Protein AF-A0A425WB41-F1 (afdb_monomer_lite)

Structure (mmCIF, N/CA/C/O backbone):
data_AF-A0A425WB41-F1
#
_entry.id   AF-A0A425WB41-F1
#
loop_
_atom_site.group_PDB
_atom_site.id
_atom_site.type_symbol
_atom_site.label_atom_id
_atom_site.label_alt_id
_atom_site.label_comp_id
_atom_site.label_asym_id
_atom_site.label_entity_id
_atom_site.label_seq_id
_atom_site.pdbx_PDB_ins_code
_atom_site.Cartn_x
_atom_site.Cartn_y
_atom_site.Cartn_z
_atom_site.occupancy
_atom_site.B_iso_or_equiv
_atom_site.auth_seq_id
_atom_site.auth_comp_id
_atom_site.auth_asym_id
_atom_site.auth_atom_id
_atom_site.pdbx_PDB_model_num
ATOM 1 N N . MET A 1 1 ? 6.322 -8.992 -11.472 1.00 80.81 1 MET A N 1
ATOM 2 C CA . MET A 1 1 ? 5.211 -9.748 -10.851 1.00 80.81 1 MET A CA 1
ATOM 3 C C . MET A 1 1 ? 3.944 -9.444 -11.629 1.00 80.81 1 MET A C 1
ATOM 5 O O . MET A 1 1 ? 3.749 -8.280 -11.953 1.00 80.81 1 MET A O 1
ATOM 9 N N . ASP A 1 2 ? 3.139 -10.456 -11.955 1.00 90.12 2 ASP A N 1
ATOM 10 C CA . ASP A 1 2 ? 1.832 -10.255 -12.602 1.00 90.12 2 ASP A CA 1
ATOM 11 C C . ASP A 1 2 ? 0.858 -9.488 -11.684 1.00 90.12 2 ASP A C 1
ATOM 13 O O . ASP A 1 2 ? 0.952 -9.614 -10.460 1.00 90.12 2 ASP A O 1
ATOM 17 N N . TYR A 1 3 ? -0.064 -8.717 -12.270 1.00 93.50 3 TYR A N 1
ATOM 18 C CA . TYR A 1 3 ? -1.012 -7.875 -11.536 1.00 93.50 3 TYR A CA 1
ATOM 19 C C . TYR A 1 3 ? -1.838 -8.668 -10.520 1.00 93.50 3 TYR A C 1
ATOM 21 O O . TYR A 1 3 ? -1.905 -8.283 -9.355 1.00 93.50 3 TYR A O 1
ATOM 29 N N . GLY A 1 4 ? -2.390 -9.819 -10.912 1.00 96.44 4 GLY A N 1
ATOM 30 C CA . GLY A 1 4 ? -3.215 -10.634 -10.019 1.00 96.44 4 GLY A CA 1
ATOM 31 C C . GLY A 1 4 ? -2.425 -11.161 -8.822 1.00 96.44 4 GLY A C 1
ATOM 32 O O . GLY A 1 4 ? -2.914 -11.158 -7.694 1.00 96.44 4 GLY A O 1
ATOM 33 N N . LYS A 1 5 ? -1.157 -11.536 -9.037 1.00 96.50 5 LYS A N 1
ATOM 34 C CA . LYS A 1 5 ? -0.264 -11.970 -7.949 1.00 96.50 5 LYS A CA 1
ATOM 35 C C . LYS A 1 5 ? 0.071 -10.830 -6.990 1.00 96.50 5 LYS A C 1
ATOM 37 O O . LYS A 1 5 ? 0.166 -11.068 -5.790 1.00 96.50 5 LYS A O 1
ATOM 42 N N . PHE A 1 6 ? 0.236 -9.614 -7.507 1.00 96.62 6 PHE A N 1
ATOM 43 C CA . PHE A 1 6 ? 0.469 -8.437 -6.675 1.00 96.62 6 PHE A CA 1
ATOM 44 C C . PHE A 1 6 ? -0.757 -8.110 -5.815 1.00 96.62 6 PHE A C 1
ATOM 46 O O . PHE A 1 6 ? -0.621 -7.913 -4.610 1.00 96.62 6 PHE A O 1
ATOM 53 N N . VAL A 1 7 ? -1.953 -8.118 -6.411 1.00 97.81 7 VAL A N 1
ATOM 54 C CA . VAL A 1 7 ? -3.215 -7.883 -5.692 1.00 97.81 7 VAL A CA 1
ATOM 55 C C . VAL A 1 7 ? -3.420 -8.930 -4.595 1.00 97.81 7 VAL A C 1
ATOM 57 O O . VAL A 1 7 ? -3.676 -8.566 -3.450 1.00 97.81 7 VAL A O 1
ATOM 60 N N . ALA A 1 8 ? -3.226 -10.215 -4.905 1.00 98.25 8 ALA A N 1
ATOM 61 C CA . ALA A 1 8 ? -3.360 -11.292 -3.923 1.00 98.25 8 ALA A CA 1
ATOM 62 C C . ALA A 1 8 ? -2.346 -11.168 -2.771 1.00 98.25 8 ALA A C 1
ATOM 64 O O . ALA A 1 8 ? -2.683 -11.407 -1.611 1.00 98.25 8 ALA A O 1
ATOM 65 N N . LEU A 1 9 ? -1.106 -10.762 -3.071 1.00 98.25 9 LEU A N 1
ATOM 66 C CA . LEU A 1 9 ? -0.089 -10.494 -2.055 1.00 98.25 9 LEU A CA 1
ATOM 67 C C . LEU A 1 9 ? -0.507 -9.346 -1.129 1.00 98.25 9 LEU A C 1
ATOM 69 O O . LEU A 1 9 ? -0.422 -9.489 0.089 1.00 98.25 9 LEU A O 1
ATOM 73 N N . PHE A 1 10 ? -0.975 -8.233 -1.699 1.00 98.31 10 PHE A N 1
ATOM 74 C CA . PHE A 1 10 ? -1.463 -7.091 -0.931 1.00 98.31 10 PHE A CA 1
ATOM 75 C C . PHE A 1 10 ? -2.636 -7.488 -0.025 1.00 98.31 10 PHE A C 1
ATOM 77 O O . PHE A 1 10 ? -2.579 -7.244 1.176 1.00 98.31 10 PHE A O 1
ATOM 84 N N . GLN A 1 11 ? -3.648 -8.173 -0.568 1.00 98.50 11 GLN A N 1
ATOM 85 C CA . GLN A 1 11 ? -4.816 -8.632 0.193 1.00 98.50 11 GLN A CA 1
ATOM 86 C C . GLN A 1 11 ? -4.426 -9.544 1.357 1.00 98.50 11 GLN A C 1
ATOM 88 O O . GLN A 1 11 ? -4.897 -9.344 2.473 1.00 98.50 11 GLN A O 1
ATOM 93 N N . ARG A 1 12 ? -3.522 -10.505 1.125 1.00 98.62 12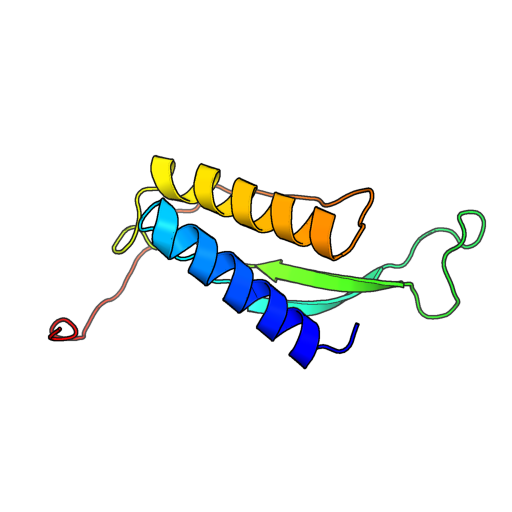 ARG A N 1
ATOM 94 C CA . ARG A 1 12 ? -3.014 -11.386 2.183 1.00 98.62 12 ARG A CA 1
ATOM 95 C C . ARG A 1 12 ? -2.338 -10.595 3.304 1.00 98.62 12 ARG A C 1
ATOM 97 O O . ARG A 1 12 ? -2.592 -10.861 4.472 1.00 98.62 12 ARG A O 1
ATOM 104 N N . ILE A 1 13 ? -1.476 -9.637 2.968 1.00 98.62 13 ILE A N 1
ATOM 105 C CA . ILE A 1 13 ? -0.769 -8.831 3.973 1.00 98.62 13 ILE A CA 1
ATOM 106 C C . ILE A 1 13 ? -1.752 -7.938 4.747 1.00 98.62 13 ILE A C 1
ATOM 108 O O . ILE A 1 13 ? -1.620 -7.816 5.964 1.00 98.62 13 ILE A O 1
ATOM 112 N N . SER A 1 14 ? -2.750 -7.355 4.076 1.00 98.38 14 SER A N 1
ATOM 113 C CA . SER A 1 14 ? -3.817 -6.590 4.733 1.00 98.38 14 SER A CA 1
ATOM 114 C C . SER A 1 14 ? -4.659 -7.452 5.680 1.00 98.38 14 SER A C 1
ATOM 116 O O . SER A 1 14 ? -4.992 -6.995 6.770 1.00 98.38 14 SER A O 1
ATOM 118 N N . GLU A 1 15 ? -4.952 -8.702 5.315 1.00 98.69 15 GLU A N 1
ATOM 119 C CA . GLU A 1 15 ? -5.641 -9.674 6.180 1.00 98.69 15 GLU A CA 1
ATOM 120 C C . GLU A 1 15 ? -4.817 -10.007 7.420 1.00 98.69 15 GLU A C 1
ATOM 122 O O . GLU A 1 15 ? -5.319 -10.007 8.541 1.00 98.69 15 GLU A O 1
ATOM 127 N N . GLU A 1 16 ? -3.520 -10.233 7.251 1.00 98.50 16 GLU A N 1
ATOM 128 C CA . GLU A 1 16 ? -2.624 -10.466 8.380 1.00 98.50 16 GLU A CA 1
ATOM 129 C C . GLU A 1 16 ? -2.526 -9.257 9.320 1.00 98.50 16 GLU A C 1
ATOM 131 O O . GLU A 1 16 ? -2.374 -9.444 10.527 1.00 98.50 16 GLU A O 1
ATOM 136 N N . GLU A 1 17 ? -2.589 -8.031 8.793 1.00 98.31 17 GLU A N 1
ATOM 137 C CA . GLU A 1 17 ? -2.627 -6.816 9.611 1.00 98.31 17 GLU A CA 1
ATOM 138 C C . GLU A 1 17 ? -3.967 -6.675 10.341 1.00 98.31 17 GLU A C 1
ATOM 140 O O . GLU A 1 17 ? -3.961 -6.473 11.555 1.00 98.31 17 GLU A O 1
ATOM 145 N N . LYS A 1 18 ? -5.099 -6.885 9.656 1.00 97.88 18 LYS A N 1
ATOM 146 C CA . LYS A 1 18 ? -6.434 -6.874 10.274 1.00 97.88 18 LYS A CA 1
ATOM 147 C C . LYS A 1 18 ? -6.523 -7.862 11.430 1.00 97.88 18 LYS A C 1
ATOM 149 O O . LYS A 1 18 ? -6.984 -7.499 12.506 1.00 97.88 18 LYS A O 1
ATOM 154 N N . ASN A 1 19 ? -6.020 -9.081 11.252 1.00 98.19 19 ASN A N 1
ATOM 155 C CA . ASN A 1 19 ? -6.023 -10.092 12.311 1.00 98.19 19 ASN A CA 1
ATOM 156 C C . ASN A 1 19 ? -5.166 -9.706 13.531 1.00 98.19 19 ASN A C 1
ATOM 158 O O . ASN A 1 19 ? -5.358 -10.262 14.609 1.00 98.19 19 ASN A O 1
ATOM 162 N N . LYS A 1 20 ? -4.223 -8.764 13.388 1.00 96.81 20 LYS A N 1
ATOM 163 C CA . LYS A 1 20 ? -3.355 -8.297 14.481 1.00 96.81 20 LYS A CA 1
ATOM 164 C C . LYS A 1 20 ? -3.857 -7.027 15.156 1.00 96.81 20 LYS A C 1
ATOM 166 O O . LYS A 1 20 ? -3.726 -6.912 16.369 1.00 96.81 20 LYS A O 1
ATOM 171 N N . SER A 1 21 ? -4.349 -6.062 14.384 1.00 96.44 21 SER A N 1
ATOM 172 C CA . SER A 1 21 ? -4.691 -4.719 14.874 1.00 96.44 21 SER A CA 1
ATOM 173 C C . SER A 1 21 ? -6.175 -4.375 14.770 1.00 96.44 21 SER A C 1
ATOM 175 O O . SER A 1 21 ? -6.583 -3.323 15.246 1.00 96.44 21 SER A O 1
ATOM 177 N N . GLY A 1 22 ? -6.981 -5.226 14.134 1.00 97.00 22 GLY A N 1
ATOM 178 C CA . GLY A 1 22 ? -8.373 -4.938 13.785 1.00 97.00 22 GLY A CA 1
ATOM 179 C C . GLY A 1 22 ? -8.530 -4.049 12.547 1.00 97.00 22 GLY A C 1
ATOM 180 O O . GLY A 1 22 ? -9.639 -3.921 12.034 1.00 97.00 22 GLY A O 1
ATOM 181 N N . VAL A 1 23 ? -7.443 -3.474 12.017 1.00 97.50 23 VAL A N 1
ATOM 182 C CA . VAL A 1 23 ? -7.496 -2.518 10.904 1.00 97.50 23 VAL A CA 1
ATOM 183 C C . VAL A 1 23 ? -7.213 -3.205 9.573 1.00 97.50 23 VAL A C 1
ATOM 185 O O . VAL A 1 23 ? -6.122 -3.722 9.336 1.00 97.50 23 VAL A O 1
ATOM 188 N N . TRP A 1 24 ? -8.182 -3.151 8.660 1.00 96.88 24 TRP A N 1
ATOM 189 C CA . TRP A 1 24 ? -8.003 -3.600 7.281 1.00 96.88 24 TRP A CA 1
ATOM 190 C C . TRP A 1 24 ? -7.570 -2.451 6.366 1.00 96.88 24 TRP A C 1
ATOM 192 O O . TRP A 1 24 ? -8.255 -1.433 6.265 1.00 96.88 24 TRP A O 1
ATOM 202 N N . ILE A 1 25 ? -6.466 -2.636 5.638 1.00 97.88 25 ILE A N 1
ATOM 203 C CA . ILE A 1 25 ? -5.972 -1.651 4.671 1.00 97.88 25 ILE A CA 1
ATOM 204 C C . ILE A 1 25 ? -6.515 -1.954 3.276 1.00 97.88 25 ILE A C 1
ATOM 206 O O . ILE A 1 25 ? -6.247 -3.013 2.700 1.00 97.88 25 ILE A O 1
ATOM 210 N N . THR A 1 26 ? -7.232 -0.985 2.709 1.00 95.56 26 THR A N 1
ATOM 211 C CA . THR A 1 26 ? -7.693 -1.003 1.318 1.00 95.56 26 THR A CA 1
ATOM 212 C C . THR A 1 26 ? -6.815 -0.114 0.441 1.00 95.56 26 THR A C 1
ATOM 214 O O . THR A 1 26 ? -6.202 0.848 0.906 1.00 95.56 26 THR A O 1
ATOM 217 N N . ALA A 1 27 ? -6.743 -0.440 -0.848 1.00 97.00 27 ALA A N 1
ATOM 218 C CA . ALA A 1 27 ? -6.127 0.416 -1.851 1.00 97.00 27 ALA A CA 1
ATOM 219 C C . ALA A 1 27 ? -6.705 0.121 -3.238 1.00 97.00 27 ALA A C 1
ATOM 221 O O . ALA A 1 27 ? -6.965 -1.032 -3.585 1.00 97.00 27 ALA A O 1
ATOM 222 N N . VAL A 1 28 ? -6.824 1.162 -4.055 1.00 97.56 28 VAL A N 1
ATOM 223 C CA . VAL A 1 28 ? -6.865 1.051 -5.512 1.00 97.56 28 VAL A CA 1
ATOM 224 C C . VAL A 1 28 ? -5.438 0.800 -5.990 1.00 97.56 28 VAL A C 1
ATOM 226 O O . VAL A 1 28 ? -4.534 1.580 -5.686 1.00 97.56 28 VAL A O 1
ATOM 229 N N . ILE A 1 29 ? -5.234 -0.300 -6.716 1.00 97.50 29 ILE A N 1
ATOM 230 C CA . ILE A 1 29 ? -3.921 -0.706 -7.228 1.00 97.50 29 ILE A CA 1
ATOM 231 C C . ILE A 1 29 ? -3.878 -0.461 -8.733 1.00 97.50 29 ILE A C 1
ATOM 233 O O . ILE A 1 29 ? -4.532 -1.170 -9.504 1.00 97.50 29 ILE A O 1
ATOM 237 N N . THR A 1 30 ? -3.045 0.493 -9.142 1.00 97.25 30 THR A N 1
ATOM 238 C CA . THR A 1 30 ? -2.872 0.890 -10.542 1.00 97.25 30 THR A CA 1
ATOM 239 C C 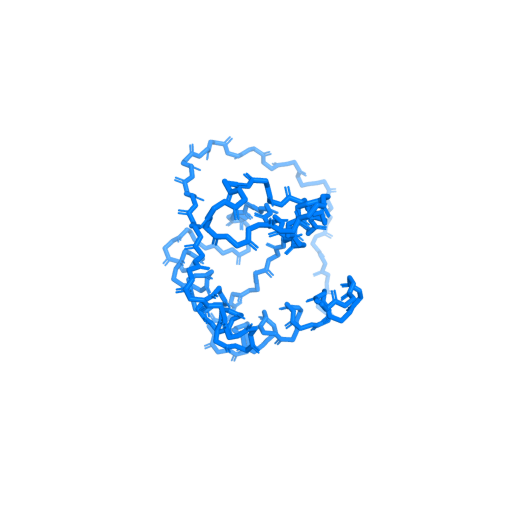. THR A 1 30 ? -1.509 0.424 -11.059 1.00 97.25 30 THR A C 1
ATOM 241 O O . THR A 1 30 ? -0.482 0.842 -10.514 1.00 97.25 30 THR A O 1
ATOM 244 N N . PRO A 1 31 ? -1.448 -0.425 -12.103 1.00 95.12 31 PRO A N 1
ATOM 245 C CA . PRO A 1 31 ? -0.190 -0.748 -12.770 1.00 95.12 31 PRO A CA 1
ATOM 246 C C . PRO A 1 31 ? 0.384 0.489 -13.467 1.00 95.12 31 PRO A C 1
ATOM 248 O O . PRO A 1 31 ? -0.337 1.238 -14.123 1.00 95.12 31 PRO A O 1
ATOM 251 N N . SER A 1 32 ? 1.692 0.694 -13.354 1.00 92.69 32 SER A N 1
ATOM 252 C CA . SER A 1 32 ? 2.385 1.851 -13.919 1.00 92.69 32 SER A CA 1
ATOM 253 C C . SER A 1 32 ? 3.784 1.495 -14.436 1.00 92.69 32 SER A C 1
ATOM 255 O O . SER A 1 32 ? 4.255 0.355 -14.337 1.00 92.69 32 SER A O 1
ATOM 257 N N . ARG A 1 33 ? 4.440 2.482 -15.057 1.00 92.69 33 ARG A N 1
ATOM 258 C CA . ARG A 1 33 ? 5.827 2.401 -15.526 1.00 92.69 33 ARG A CA 1
ATOM 259 C C . ARG A 1 33 ? 6.637 3.533 -14.923 1.00 92.69 33 ARG A C 1
ATOM 261 O O . ARG A 1 33 ? 6.275 4.696 -15.081 1.00 92.69 33 ARG A O 1
ATOM 268 N N . LEU A 1 34 ? 7.747 3.196 -14.280 1.00 91.19 34 LEU A N 1
ATOM 269 C CA . LEU A 1 34 ? 8.707 4.170 -13.789 1.00 91.19 34 LEU A CA 1
ATOM 270 C C . LEU A 1 34 ? 9.756 4.441 -14.869 1.00 91.19 34 LEU A C 1
ATOM 272 O O . LEU A 1 34 ? 10.509 3.549 -15.262 1.00 91.19 34 LEU A O 1
ATOM 276 N N . ALA A 1 35 ? 9.812 5.687 -15.331 1.00 94.19 35 ALA A N 1
ATOM 277 C CA . ALA A 1 35 ? 10.848 6.162 -16.234 1.00 94.19 35 ALA A CA 1
ATOM 278 C C . ALA A 1 35 ? 11.906 6.933 -15.439 1.00 94.19 35 ALA A C 1
ATOM 280 O O . ALA A 1 35 ? 11.612 7.937 -14.792 1.00 94.19 35 ALA A O 1
ATOM 281 N N . TYR A 1 36 ? 13.149 6.467 -15.501 1.00 91.44 36 TYR A N 1
ATOM 282 C CA . TYR A 1 36 ? 14.309 7.167 -14.962 1.00 91.44 36 TYR A CA 1
ATOM 283 C C . TYR A 1 36 ? 15.476 7.062 -15.946 1.00 91.44 36 TYR A C 1
ATOM 285 O O . TYR A 1 36 ? 15.370 6.471 -17.019 1.00 91.44 36 TYR A O 1
ATOM 293 N N . ARG A 1 37 ? 16.598 7.701 -15.613 1.00 94.62 37 ARG A N 1
ATOM 294 C CA . ARG A 1 37 ? 17.772 7.787 -16.495 1.00 94.62 37 ARG A CA 1
ATOM 295 C C . ARG A 1 37 ? 18.256 6.384 -16.884 1.00 94.62 37 ARG A C 1
ATOM 297 O O . ARG A 1 37 ? 18.553 5.580 -16.004 1.00 94.62 37 ARG A O 1
ATOM 304 N N . HIS A 1 38 ? 18.431 6.124 -18.181 1.00 94.19 38 HIS A N 1
ATOM 305 C CA . HIS A 1 38 ? 18.995 4.857 -18.673 1.00 94.19 38 HIS A CA 1
ATOM 306 C C . HIS A 1 38 ? 20.384 4.562 -18.091 1.00 94.19 38 HIS A C 1
ATOM 308 O O . HIS A 1 38 ? 20.688 3.414 -17.789 1.00 94.19 38 HIS A O 1
ATOM 314 N N . SER A 1 39 ? 21.199 5.595 -17.847 1.00 95.50 39 SER A N 1
ATOM 315 C CA . SER A 1 39 ? 22.513 5.455 -17.202 1.00 95.50 39 SER A CA 1
ATOM 316 C C . SER A 1 39 ? 22.454 4.927 -15.765 1.00 95.50 39 SER A C 1
ATOM 318 O O . SER A 1 39 ? 23.467 4.465 -15.252 1.00 95.50 39 SER A O 1
ATOM 320 N N . ALA A 1 40 ? 21.284 4.969 -15.123 1.00 90.56 40 ALA A N 1
ATOM 321 C CA . ALA A 1 40 ? 21.033 4.374 -13.814 1.00 90.56 40 ALA A CA 1
ATOM 322 C C . ALA A 1 40 ? 20.377 2.979 -13.904 1.00 90.56 40 ALA A C 1
ATOM 324 O O . ALA A 1 40 ? 19.996 2.431 -12.876 1.00 90.56 40 ALA A O 1
ATOM 325 N N . GLY A 1 41 ? 20.243 2.406 -15.108 1.00 91.75 41 GLY A N 1
ATOM 326 C CA . GLY A 1 41 ? 19.742 1.044 -15.328 1.00 91.75 41 GLY A CA 1
ATOM 327 C C . GLY A 1 41 ? 18.291 0.932 -15.809 1.00 91.75 41 GLY A C 1
ATOM 328 O O . GLY A 1 41 ? 17.806 -0.186 -15.966 1.00 91.75 41 GLY A O 1
ATOM 329 N N . CYS A 1 42 ? 17.595 2.044 -16.081 1.00 93.25 42 CYS A N 1
ATOM 330 C CA . CYS A 1 42 ? 16.197 1.984 -16.521 1.00 93.25 42 CYS A CA 1
ATOM 331 C C . CYS A 1 42 ? 16.075 1.292 -17.891 1.00 93.25 42 CYS A C 1
ATOM 333 O O . CYS A 1 42 ? 16.712 1.749 -18.849 1.00 93.25 42 CYS A O 1
ATOM 335 N N . PRO A 1 43 ? 15.252 0.240 -18.039 1.00 94.12 43 PRO A N 1
ATOM 336 C CA . PRO A 1 43 ? 15.049 -0.410 -19.326 1.00 94.12 43 PRO A CA 1
ATOM 337 C C . PRO A 1 43 ? 14.243 0.473 -20.289 1.00 94.12 43 PRO A C 1
ATOM 339 O O . PRO A 1 43 ? 13.490 1.365 -19.890 1.00 94.12 43 PRO A O 1
ATOM 342 N N . ILE A 1 44 ? 14.360 0.191 -21.587 1.00 94.00 44 ILE A N 1
ATOM 343 C CA . ILE A 1 44 ? 13.479 0.779 -22.603 1.00 94.00 44 ILE A CA 1
ATOM 344 C C . ILE A 1 44 ? 12.030 0.379 -22.282 1.00 94.00 44 ILE A C 1
ATOM 346 O O . ILE A 1 44 ? 11.735 -0.798 -22.085 1.00 94.00 44 ILE A O 1
ATOM 350 N N . GLY A 1 45 ? 11.131 1.366 -22.210 1.00 92.62 45 GLY A N 1
ATOM 351 C CA . GLY A 1 45 ? 9.733 1.170 -21.798 1.00 92.62 45 GLY A CA 1
ATOM 352 C C . GLY A 1 45 ? 9.480 1.303 -20.290 1.00 92.62 45 GLY A C 1
ATOM 353 O O . GLY A 1 45 ? 8.334 1.181 -19.856 1.00 92.62 45 GLY A O 1
ATOM 354 N N . GLY A 1 46 ? 10.521 1.594 -19.505 1.00 93.69 46 GLY A N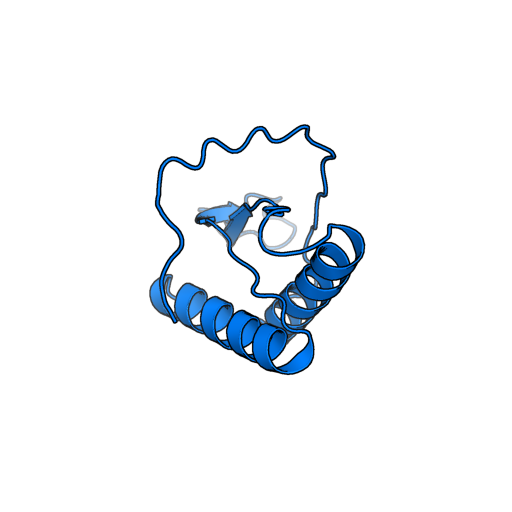 1
ATOM 355 C CA . GLY A 1 46 ? 10.414 1.849 -18.074 1.00 93.69 46 GLY A CA 1
ATOM 356 C C . GLY A 1 46 ? 10.259 0.586 -17.231 1.00 93.69 46 GLY A C 1
ATOM 357 O O . GLY A 1 46 ? 9.879 -0.496 -17.695 1.00 93.69 46 GLY A O 1
ATOM 358 N N . GLU A 1 47 ? 10.555 0.734 -15.950 1.00 91.25 47 GLU A N 1
ATOM 359 C CA . GLU A 1 47 ? 10.436 -0.340 -14.973 1.00 91.25 47 GLU A CA 1
ATOM 360 C C . GLU A 1 47 ? 8.974 -0.528 -14.562 1.00 91.25 47 GLU A C 1
ATOM 362 O O . GLU A 1 47 ? 8.227 0.441 -14.444 1.00 91.25 47 GLU A O 1
ATOM 367 N N . TYR A 1 48 ? 8.532 -1.772 -14.383 1.00 90.62 48 TYR A N 1
ATOM 368 C CA . TYR A 1 48 ? 7.174 -2.026 -13.904 1.00 90.62 48 TYR A CA 1
ATOM 369 C C . TYR A 1 48 ? 7.025 -1.534 -12.468 1.00 90.62 48 TYR A C 1
ATOM 371 O O . TYR A 1 48 ? 7.829 -1.885 -1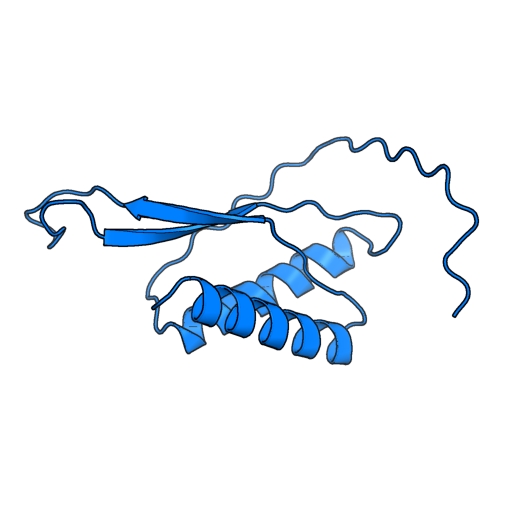1.608 1.00 90.62 48 TYR A O 1
ATOM 379 N N . ALA A 1 49 ? 5.961 -0.786 -12.208 1.00 92.44 49 ALA A N 1
ATOM 380 C CA . ALA A 1 49 ? 5.625 -0.294 -10.884 1.00 92.44 49 ALA A CA 1
ATOM 381 C C . ALA A 1 49 ? 4.128 -0.474 -10.607 1.00 92.44 49 ALA A C 1
ATOM 383 O O . ALA A 1 49 ? 3.327 -0.709 -11.515 1.00 92.44 49 ALA A O 1
ATOM 384 N N . TYR A 1 50 ? 3.764 -0.369 -9.333 1.00 94.75 50 TYR A N 1
ATOM 385 C CA . TYR A 1 50 ? 2.378 -0.293 -8.892 1.00 94.75 50 TYR A CA 1
ATOM 386 C C . TYR A 1 50 ? 2.217 0.943 -8.022 1.00 94.75 50 TYR A C 1
ATOM 388 O O . TYR A 1 50 ? 3.000 1.168 -7.099 1.00 94.75 50 TYR A O 1
ATOM 396 N N . THR A 1 51 ? 1.192 1.732 -8.317 1.00 95.44 51 THR A N 1
ATOM 397 C CA . THR A 1 51 ? 0.776 2.857 -7.485 1.00 95.44 51 THR A CA 1
ATOM 398 C C . THR A 1 51 ? -0.426 2.420 -6.666 1.00 95.44 51 THR A C 1
ATOM 400 O O . THR A 1 51 ? -1.381 1.864 -7.211 1.00 95.44 51 THR A O 1
ATOM 403 N N . LEU A 1 52 ? -0.358 2.648 -5.358 1.00 96.69 52 LEU A N 1
ATOM 404 C CA . LEU A 1 52 ? -1.429 2.341 -4.424 1.00 96.69 52 LEU A CA 1
ATOM 405 C C . LEU A 1 52 ? -2.021 3.658 -3.943 1.00 96.69 52 LEU A C 1
ATOM 407 O O . LEU A 1 52 ? -1.292 4.525 -3.464 1.00 96.69 52 LEU A O 1
ATOM 411 N N . THR A 1 53 ? -3.335 3.794 -4.060 1.00 96.56 53 THR A N 1
ATOM 412 C CA . THR A 1 53 ? -4.066 4.967 -3.579 1.00 96.56 53 THR A CA 1
ATOM 413 C C . THR A 1 53 ? -5.214 4.507 -2.702 1.00 96.56 53 THR A C 1
ATOM 415 O O . THR A 1 53 ? -5.953 3.598 -3.066 1.00 96.5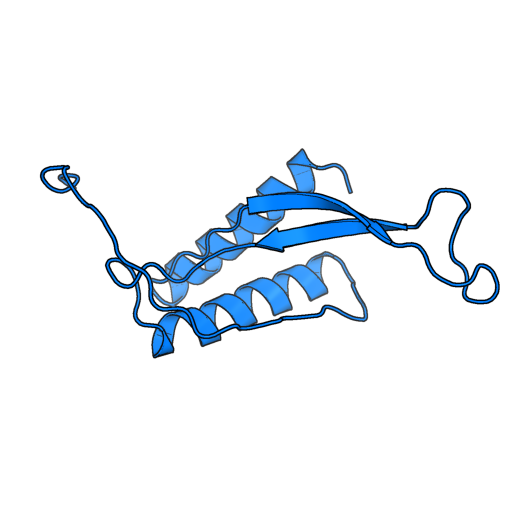6 53 THR A O 1
ATOM 418 N N . GLY A 1 54 ? -5.370 5.123 -1.539 1.00 94.19 54 GLY A N 1
ATOM 419 C CA . GLY A 1 54 ? -6.433 4.788 -0.604 1.00 94.19 54 GLY A CA 1
ATOM 420 C C . GLY A 1 54 ? -6.685 5.929 0.366 1.00 94.19 54 GLY A C 1
ATOM 421 O O . GLY A 1 54 ? -5.920 6.892 0.429 1.00 94.19 54 GLY A O 1
ATOM 422 N N . SER A 1 55 ? -7.762 5.802 1.126 1.00 93.81 55 SER A N 1
ATOM 423 C CA . SER A 1 55 ? -8.179 6.764 2.139 1.00 93.81 55 SER A CA 1
ATOM 424 C C . SER A 1 55 ? -8.534 6.032 3.425 1.00 93.81 55 SER A C 1
ATOM 426 O O . SER A 1 55 ? -9.112 4.947 3.383 1.00 93.81 55 SER A O 1
ATOM 428 N N . CYS A 1 56 ? -8.237 6.645 4.567 1.00 93.88 56 CYS A N 1
ATOM 429 C CA . CYS A 1 56 ? -8.762 6.184 5.845 1.00 93.88 56 CYS A CA 1
ATOM 430 C C . CYS A 1 56 ? -10.257 6.519 5.906 1.00 93.88 56 CYS A C 1
ATOM 432 O O . CYS A 1 56 ? -10.608 7.693 6.020 1.00 93.88 56 CYS A O 1
ATOM 434 N N . ASN A 1 57 ? -11.134 5.515 5.819 1.00 90.94 57 ASN A N 1
ATOM 435 C CA . ASN A 1 57 ? -12.536 5.717 6.170 1.00 90.94 57 ASN A CA 1
ATOM 436 C C . ASN A 1 57 ? -12.673 5.671 7.701 1.00 90.94 57 ASN A C 1
ATOM 438 O O . ASN A 1 57 ? -12.486 4.622 8.320 1.00 90.94 57 ASN A O 1
ATOM 442 N N . THR A 1 58 ? -12.995 6.824 8.291 1.00 90.00 58 THR A N 1
ATOM 443 C CA . THR A 1 58 ? -13.108 7.004 9.743 1.00 90.00 58 THR A CA 1
ATOM 444 C C . THR A 1 58 ? -14.315 6.314 10.370 1.00 90.00 58 THR A C 1
ATOM 446 O O . THR A 1 58 ? -14.370 6.215 11.590 1.00 90.00 58 THR A O 1
ATOM 449 N N . GLU A 1 59 ? -15.251 5.798 9.570 1.00 89.56 59 GLU A N 1
ATOM 450 C CA . GLU A 1 59 ? -16.307 4.898 10.047 1.00 89.56 59 GLU A CA 1
ATOM 451 C C . GLU A 1 59 ? -15.754 3.522 10.460 1.00 89.56 59 GLU A C 1
ATOM 453 O O . GLU A 1 59 ? -16.362 2.844 11.283 1.00 89.56 59 GLU A O 1
ATOM 458 N N . PHE A 1 60 ? -14.594 3.114 9.924 1.00 90.00 60 PHE A N 1
ATOM 459 C CA . PHE A 1 60 ? -14.011 1.785 10.160 1.00 90.00 60 PHE A CA 1
ATOM 460 C C . PHE A 1 60 ? -12.709 1.804 10.968 1.00 90.00 60 PHE A C 1
ATOM 462 O O . PHE A 1 60 ? -12.388 0.813 11.621 1.00 90.00 60 PHE A O 1
ATOM 469 N N . ALA A 1 61 ? -11.932 2.889 10.917 1.00 93.75 61 ALA A N 1
ATOM 470 C CA . ALA A 1 61 ? -10.690 3.018 11.679 1.00 93.75 61 ALA A CA 1
ATOM 471 C C . ALA A 1 61 ? -10.358 4.483 11.977 1.00 93.75 61 ALA A C 1
ATOM 473 O O . ALA A 1 61 ? -10.555 5.359 11.137 1.00 93.75 61 ALA A O 1
ATOM 474 N N . SER A 1 62 ? -9.783 4.750 13.151 1.00 94.06 62 SER A N 1
ATOM 475 C CA . SER A 1 62 ? -9.213 6.067 13.440 1.00 94.06 62 SER A CA 1
ATOM 476 C C . SER A 1 62 ? -7.954 6.300 12.593 1.00 94.06 62 SER A C 1
ATOM 478 O O . SER A 1 62 ? -7.255 5.355 12.221 1.00 94.06 62 SER A O 1
ATOM 480 N N . VAL A 1 63 ? -7.619 7.561 12.305 1.00 93.31 63 VAL A N 1
ATOM 481 C CA . VAL A 1 63 ? -6.364 7.894 11.601 1.00 93.31 63 VAL A CA 1
ATOM 482 C C . VAL A 1 63 ? -5.142 7.434 12.408 1.00 93.31 63 VAL A C 1
ATOM 484 O O . VAL A 1 63 ? -4.163 6.959 11.821 1.00 93.31 63 VAL A O 1
ATOM 487 N N . ASP A 1 64 ? -5.226 7.528 13.738 1.00 95.06 64 ASP A N 1
ATOM 488 C CA . ASP A 1 64 ? -4.160 7.154 14.670 1.00 95.06 64 ASP A CA 1
ATOM 489 C C . ASP A 1 64 ? -3.876 5.647 14.659 1.00 95.06 64 ASP A C 1
ATOM 491 O O . ASP A 1 64 ? -2.722 5.249 14.813 1.00 95.06 64 ASP A O 1
ATOM 495 N N . ASP A 1 65 ? -4.883 4.817 14.378 1.00 96.25 65 ASP A N 1
ATOM 496 C CA . ASP A 1 65 ? -4.717 3.369 14.209 1.00 96.25 65 ASP A CA 1
ATOM 497 C C . ASP A 1 65 ? -4.374 2.993 12.758 1.00 96.25 65 ASP A C 1
ATOM 499 O O . ASP A 1 65 ? -3.536 2.118 12.499 1.00 96.25 65 ASP A O 1
ATOM 503 N N . TYR A 1 66 ? -4.979 3.690 11.791 1.00 96.62 66 TYR A N 1
ATOM 504 C CA . TYR A 1 66 ? -4.846 3.402 10.365 1.00 96.62 66 TYR A CA 1
ATOM 505 C C . TYR A 1 66 ? -3.441 3.667 9.835 1.00 96.62 66 TYR A C 1
ATOM 507 O O . TYR A 1 66 ? -2.879 2.831 9.129 1.00 96.62 66 TYR A O 1
ATOM 515 N N . VAL A 1 67 ? -2.837 4.814 10.160 1.00 96.06 67 VAL A N 1
ATOM 516 C CA . VAL A 1 67 ? -1.517 5.175 9.618 1.00 96.06 67 VAL A CA 1
ATOM 517 C C . VAL A 1 67 ? -0.423 4.192 10.068 1.00 96.06 67 VAL A C 1
ATOM 519 O O . VAL A 1 67 ? 0.366 3.761 9.218 1.00 96.06 67 VAL A O 1
ATOM 522 N N . PRO A 1 68 ? -0.341 3.783 11.349 1.00 97.31 68 PRO A N 1
ATOM 523 C CA . PRO A 1 68 ? 0.568 2.719 11.764 1.00 97.31 68 PRO A CA 1
ATOM 524 C C . PRO A 1 68 ? 0.304 1.380 11.065 1.00 97.31 68 PRO A C 1
ATOM 526 O O . PRO A 1 68 ? 1.263 0.741 10.629 1.00 97.31 68 PRO A O 1
ATOM 529 N N . ALA A 1 69 ? -0.961 0.967 10.920 1.00 98.00 69 ALA A N 1
ATOM 530 C CA . ALA A 1 69 ? -1.326 -0.268 10.220 1.00 98.00 69 ALA A CA 1
ATOM 531 C C . ALA A 1 69 ? -0.914 -0.232 8.737 1.00 98.00 69 ALA A C 1
ATOM 533 O O . ALA A 1 69 ? -0.245 -1.146 8.254 1.00 98.00 69 ALA A O 1
ATOM 534 N N . LEU A 1 70 ? -1.189 0.877 8.042 1.00 97.81 70 LEU A N 1
ATOM 535 C CA . LEU A 1 70 ? -0.756 1.119 6.666 1.00 97.81 70 LEU A CA 1
ATOM 536 C C . LEU A 1 70 ? 0.765 0.996 6.535 1.00 97.81 70 LEU A C 1
ATOM 538 O O . LEU A 1 70 ? 1.259 0.300 5.650 1.00 97.81 70 LEU A O 1
ATOM 542 N N . LYS A 1 71 ? 1.528 1.628 7.436 1.00 97.31 71 LYS A N 1
ATOM 543 C CA . LYS A 1 71 ? 2.996 1.546 7.420 1.00 97.31 71 LYS A CA 1
ATOM 544 C C . LYS A 1 71 ? 3.496 0.109 7.591 1.00 97.31 71 LYS A C 1
ATOM 546 O O . LYS A 1 71 ? 4.451 -0.262 6.912 1.00 97.31 71 LYS A O 1
ATOM 551 N N . ARG A 1 72 ? 2.860 -0.705 8.444 1.00 98.00 72 ARG A N 1
ATOM 552 C CA . ARG A 1 72 ? 3.211 -2.128 8.619 1.00 98.00 72 ARG A CA 1
ATOM 553 C C . ARG A 1 72 ? 2.915 -2.954 7.370 1.00 98.00 72 ARG A C 1
ATOM 555 O O . ARG A 1 72 ? 3.781 -3.718 6.943 1.00 98.00 72 ARG A O 1
ATOM 562 N N . VAL A 1 73 ? 1.750 -2.754 6.750 1.00 98.19 73 VAL A N 1
ATOM 563 C CA . VAL A 1 73 ? 1.387 -3.405 5.479 1.00 98.19 73 VAL A CA 1
ATOM 564 C C . VAL A 1 73 ? 2.397 -3.058 4.388 1.00 98.19 73 VAL A C 1
ATOM 566 O O . VAL A 1 73 ? 2.942 -3.955 3.747 1.00 98.19 73 VAL A O 1
ATOM 569 N N . LEU A 1 74 ? 2.708 -1.772 4.209 1.00 97.00 74 LEU A N 1
ATOM 570 C CA . LEU A 1 74 ? 3.642 -1.323 3.174 1.00 97.00 74 LEU A CA 1
ATOM 571 C C . LEU A 1 74 ? 5.079 -1.791 3.436 1.00 97.00 74 LEU A C 1
ATOM 573 O O . LEU A 1 74 ? 5.763 -2.188 2.494 1.00 97.00 74 LEU A O 1
ATOM 577 N N . ALA A 1 75 ? 5.529 -1.804 4.695 1.00 96.94 75 ALA A N 1
ATOM 578 C CA . ALA A 1 75 ? 6.836 -2.346 5.059 1.00 96.94 75 ALA A CA 1
ATOM 579 C C . ALA A 1 75 ? 6.934 -3.840 4.721 1.00 96.94 75 ALA A C 1
ATOM 581 O O . ALA A 1 75 ? 7.881 -4.262 4.062 1.00 96.94 75 ALA A O 1
ATOM 582 N N . LYS A 1 76 ? 5.915 -4.629 5.078 1.00 97.75 76 LYS A N 1
ATOM 583 C CA . LYS A 1 76 ? 5.893 -6.057 4.754 1.00 97.75 76 LYS A CA 1
ATOM 584 C C . LYS A 1 76 ? 5.822 -6.310 3.248 1.00 97.75 76 LYS A C 1
ATOM 586 O O . LYS A 1 76 ? 6.503 -7.199 2.744 1.00 97.75 76 LYS A O 1
ATOM 591 N N . LEU A 1 77 ? 5.041 -5.514 2.519 1.00 97.06 77 LEU A N 1
ATOM 592 C CA . LEU A 1 77 ? 4.957 -5.600 1.062 1.00 97.06 77 LEU A CA 1
ATOM 593 C C . LEU A 1 77 ? 6.310 -5.293 0.407 1.00 97.06 77 LEU A C 1
ATOM 595 O O . LEU A 1 77 ? 6.734 -6.020 -0.490 1.00 97.06 77 LEU A O 1
ATOM 599 N N . LYS A 1 78 ? 7.011 -4.255 0.880 1.00 95.69 78 LYS A N 1
ATOM 600 C CA . LYS A 1 78 ? 8.369 -3.913 0.439 1.00 95.69 78 LYS A CA 1
ATOM 601 C C . LYS A 1 78 ? 9.325 -5.096 0.629 1.00 95.69 78 LYS A C 1
ATOM 603 O O . LYS A 1 78 ? 10.055 -5.424 -0.307 1.00 95.69 78 LYS A O 1
ATOM 608 N N . ASP A 1 79 ? 9.294 -5.741 1.794 1.00 96.81 79 ASP A N 1
ATOM 609 C CA . ASP A 1 79 ? 10.177 -6.866 2.120 1.00 96.81 79 ASP A CA 1
ATOM 610 C C . ASP A 1 79 ? 9.885 -8.105 1.253 1.00 96.81 79 ASP A C 1
ATOM 612 O O . ASP A 1 79 ? 10.800 -8.676 0.655 1.00 96.81 79 ASP A O 1
ATOM 616 N N . GLU A 1 80 ? 8.611 -8.479 1.103 1.00 96.88 80 GLU A N 1
ATOM 617 C CA . GLU A 1 80 ? 8.163 -9.607 0.263 1.00 96.88 80 GLU A CA 1
ATOM 618 C C . GLU A 1 80 ? 8.530 -9.407 -1.216 1.00 96.88 80 GLU A C 1
ATOM 620 O O . GLU A 1 80 ? 8.903 -10.345 -1.925 1.00 96.88 80 GLU A O 1
ATOM 625 N N . LEU A 1 81 ? 8.481 -8.158 -1.682 1.00 94.44 81 LEU A N 1
ATOM 626 C CA . LEU A 1 81 ? 8.860 -7.771 -3.040 1.00 94.44 81 LEU A CA 1
ATOM 627 C C . LEU A 1 81 ? 10.350 -7.451 -3.191 1.00 94.44 81 LEU A C 1
ATOM 629 O O . LEU A 1 81 ? 10.781 -7.111 -4.297 1.00 94.44 81 LEU A O 1
ATOM 633 N N . ARG A 1 82 ? 11.132 -7.543 -2.107 1.00 94.88 82 ARG A N 1
ATOM 634 C CA . ARG A 1 82 ? 12.567 -7.219 -2.054 1.00 94.88 82 ARG A CA 1
ATOM 635 C C . ARG A 1 82 ? 12.892 -5.836 -2.626 1.00 94.88 82 ARG A C 1
ATOM 637 O O . ARG A 1 82 ? 13.915 -5.651 -3.284 1.00 94.88 82 ARG A O 1
ATOM 644 N N . GLN A 1 83 ? 12.003 -4.871 -2.414 1.00 91.94 83 GLN A N 1
ATOM 645 C CA . GLN A 1 83 ? 12.195 -3.505 -2.889 1.00 91.94 83 GLN A CA 1
ATOM 646 C C . GLN A 1 83 ? 13.184 -2.775 -1.982 1.00 91.94 83 GLN A C 1
ATOM 648 O O . GLN A 1 83 ? 13.126 -2.886 -0.759 1.00 91.94 83 GLN A O 1
ATOM 653 N N . VAL A 1 84 ? 14.087 -1.990 -2.567 1.00 87.81 84 VAL A N 1
ATOM 654 C CA . VAL A 1 84 ? 15.036 -1.176 -1.788 1.00 87.81 84 VAL A CA 1
ATOM 655 C C . VAL A 1 84 ? 14.338 0.073 -1.246 1.00 87.81 84 VAL A C 1
ATOM 657 O O . VAL A 1 84 ? 14.532 0.450 -0.087 1.00 87.81 84 VAL A O 1
ATOM 660 N N . THR A 1 85 ? 13.466 0.674 -2.055 1.00 85.38 85 THR A N 1
ATOM 661 C CA . THR A 1 85 ? 12.751 1.914 -1.752 1.00 85.38 85 THR A CA 1
ATOM 662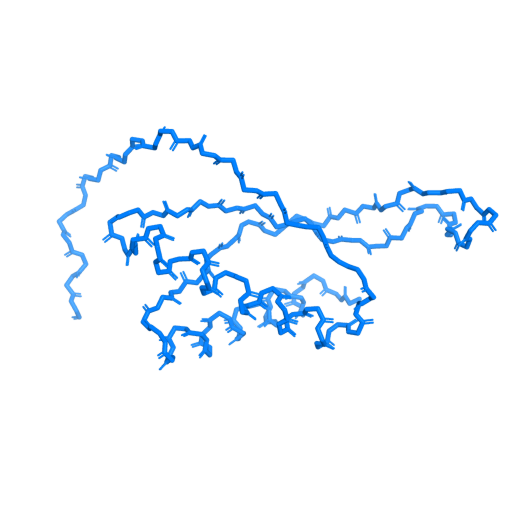 C C . THR A 1 85 ? 11.250 1.759 -1.988 1.00 85.38 85 THR A C 1
ATOM 664 O O . THR A 1 85 ? 10.807 0.989 -2.835 1.00 85.38 85 THR A O 1
ATOM 667 N N . PHE A 1 86 ? 10.462 2.503 -1.217 1.00 89.12 86 PHE A N 1
ATOM 668 C CA . PHE A 1 86 ? 9.062 2.798 -1.505 1.00 89.12 86 PHE A CA 1
ATOM 669 C C . PHE A 1 86 ? 8.786 4.215 -1.002 1.00 89.12 86 PHE A C 1
ATOM 671 O O . PHE A 1 86 ? 9.426 4.665 -0.047 1.00 89.12 86 PHE A O 1
ATOM 678 N N . THR A 1 87 ? 7.853 4.911 -1.638 1.00 92.56 87 THR A N 1
ATOM 679 C CA . THR A 1 87 ? 7.446 6.255 -1.224 1.00 92.56 87 THR A CA 1
ATOM 680 C C . THR A 1 87 ? 6.032 6.184 -0.677 1.00 92.56 87 THR A C 1
ATOM 682 O O . THR A 1 87 ? 5.157 5.589 -1.303 1.00 92.56 87 THR A O 1
ATOM 685 N N . LEU A 1 88 ? 5.815 6.794 0.485 1.00 95.50 88 LEU A N 1
ATOM 686 C CA . LEU A 1 88 ? 4.497 6.988 1.072 1.00 95.50 88 LEU A CA 1
ATOM 687 C C . LEU A 1 88 ? 4.240 8.483 1.188 1.00 95.50 88 LEU A C 1
ATOM 689 O O . LEU A 1 88 ? 4.977 9.189 1.874 1.00 95.50 88 LEU A O 1
ATOM 693 N N . GLU A 1 89 ? 3.177 8.934 0.541 1.00 96.31 89 GLU A N 1
ATOM 694 C CA . GLU A 1 89 ? 2.629 10.268 0.718 1.00 96.31 89 GLU A CA 1
ATOM 695 C C . GLU A 1 89 ? 1.345 10.160 1.544 1.00 96.31 89 GLU A C 1
ATOM 697 O O . GLU A 1 89 ? 0.503 9.300 1.285 1.00 96.31 89 GLU A O 1
ATOM 702 N N . ILE A 1 90 ? 1.212 11.008 2.565 1.00 94.56 90 ILE A N 1
ATOM 703 C CA . ILE A 1 90 ? -0.006 11.117 3.372 1.00 94.56 90 ILE A CA 1
ATOM 704 C C . ILE A 1 90 ? -0.465 12.563 3.284 1.00 94.56 90 ILE A C 1
ATOM 706 O O . ILE A 1 90 ? 0.229 13.467 3.749 1.00 94.56 90 ILE A O 1
ATOM 710 N N . ILE A 1 91 ? -1.637 12.764 2.695 1.00 93.19 91 ILE A N 1
ATOM 711 C CA . ILE A 1 91 ? -2.239 14.081 2.518 1.00 93.19 91 ILE A CA 1
ATOM 712 C C . ILE A 1 91 ? -3.443 14.166 3.460 1.00 93.19 91 ILE A C 1
ATOM 714 O O . ILE A 1 91 ? -4.370 13.365 3.316 1.00 93.19 91 ILE A O 1
ATOM 718 N N . PRO A 1 92 ? -3.464 15.105 4.422 1.00 88.19 92 PRO A N 1
ATOM 719 C CA . PRO A 1 92 ? -4.667 15.386 5.189 1.00 88.19 92 PRO A CA 1
ATOM 720 C C . PRO A 1 92 ? -5.774 15.859 4.247 1.00 88.19 92 PRO A C 1
ATOM 722 O O . PRO A 1 92 ? -5.592 16.815 3.494 1.00 88.19 92 PRO A O 1
ATOM 725 N N . ALA A 1 93 ? -6.923 15.198 4.295 1.00 86.75 93 ALA A N 1
ATOM 726 C CA . ALA A 1 93 ? -8.091 15.551 3.504 1.00 86.75 93 ALA A CA 1
ATOM 727 C C . ALA A 1 93 ? -9.335 15.537 4.392 1.00 86.75 93 ALA A C 1
ATOM 729 O O . ALA A 1 93 ? -9.450 14.715 5.301 1.00 86.75 93 ALA A O 1
ATOM 730 N N . HIS A 1 94 ? -10.271 16.445 4.119 1.00 84.06 94 HIS A N 1
ATOM 731 C CA . HIS A 1 94 ? -11.596 16.390 4.720 1.00 84.06 94 HIS A CA 1
ATOM 732 C C . HIS A 1 94 ? -12.470 15.457 3.883 1.00 84.06 94 HIS A C 1
ATOM 734 O O . HIS A 1 94 ? -12.786 15.765 2.734 1.00 84.06 94 HIS A O 1
ATOM 740 N N . LEU A 1 95 ? -12.809 14.300 4.445 1.00 82.69 95 LEU A N 1
ATOM 741 C CA . LEU A 1 95 ? -13.643 13.301 3.790 1.00 82.69 95 LEU A CA 1
ATOM 742 C C . LEU A 1 95 ? -15.076 13.431 4.309 1.00 82.69 95 LEU A C 1
ATOM 744 O O . LEU A 1 95 ? -15.298 13.461 5.518 1.00 82.69 95 LEU A O 1
ATOM 748 N N . VAL A 1 96 ? -16.033 13.514 3.386 1.00 81.62 96 VAL A N 1
ATOM 749 C CA . VAL A 1 96 ? -17.468 13.477 3.684 1.00 81.62 96 VAL A CA 1
ATOM 750 C C . VAL A 1 96 ? -17.989 12.135 3.197 1.00 81.62 96 VAL A C 1
ATOM 752 O O . VAL A 1 96 ? -17.935 11.849 2.000 1.00 81.62 96 VAL A O 1
ATOM 755 N N . PHE A 1 97 ? -18.461 11.314 4.128 1.00 78.88 97 PHE A N 1
ATOM 756 C CA . PHE A 1 97 ? -19.040 10.011 3.830 1.00 78.88 97 PHE A CA 1
ATOM 757 C C . PHE A 1 97 ? -20.559 10.155 3.734 1.00 78.88 97 PHE A C 1
ATOM 759 O O . PHE A 1 97 ? -21.190 10.723 4.624 1.00 78.88 97 PHE A O 1
ATOM 766 N N . TYR A 1 98 ? -21.132 9.662 2.638 1.00 79.56 98 TYR A N 1
ATOM 767 C CA . TYR A 1 98 ? -22.575 9.510 2.473 1.00 79.56 98 TYR A CA 1
ATOM 768 C C . TYR A 1 98 ? -22.876 8.028 2.641 1.00 79.56 98 TYR A C 1
ATOM 770 O O . TYR A 1 98 ? -22.495 7.226 1.788 1.00 79.56 98 TYR A O 1
ATOM 778 N N . ASN A 1 99 ? -23.478 7.670 3.771 1.00 71.19 99 ASN A N 1
ATOM 779 C CA . ASN A 1 99 ? -23.794 6.291 4.101 1.00 71.19 99 ASN A CA 1
ATOM 780 C C . ASN A 1 99 ? -25.317 6.143 4.164 1.00 71.19 99 ASN A C 1
ATOM 782 O O . ASN A 1 99 ? -25.945 6.538 5.145 1.00 71.19 99 ASN A O 1
ATOM 786 N N . ASP A 1 100 ? -25.897 5.635 3.076 1.00 67.75 100 ASP A N 1
ATOM 787 C CA . ASP A 1 100 ? -27.346 5.446 2.929 1.00 67.75 100 ASP A CA 1
ATOM 788 C C . ASP A 1 100 ? -27.783 3.991 3.225 1.00 67.75 100 ASP A C 1
ATOM 790 O O . ASP A 1 100 ? -28.959 3.658 3.066 1.00 67.75 100 ASP A O 1
ATOM 794 N N . GLU A 1 101 ? -26.873 3.104 3.662 1.00 65.12 101 GLU A N 1
ATOM 795 C CA . GLU A 1 101 ? -27.185 1.692 3.939 1.00 65.12 101 GLU A CA 1
ATOM 796 C C . GLU A 1 101 ? -27.483 1.422 5.432 1.00 65.12 101 GLU A C 1
ATOM 798 O O . GLU A 1 101 ? -26.720 1.842 6.309 1.00 65.12 101 GLU A O 1
ATOM 803 N N . PRO A 1 102 ? -28.564 0.680 5.764 1.00 55.53 102 PRO A N 1
ATOM 804 C CA . PRO A 1 102 ? -28.757 0.146 7.107 1.00 55.53 102 PRO A CA 1
ATOM 805 C C . PRO A 1 102 ? -27.668 -0.905 7.345 1.00 55.53 102 PRO A C 1
ATOM 807 O O . PRO A 1 102 ? -27.536 -1.833 6.551 1.00 55.53 102 PRO A O 1
ATOM 810 N N . GLY A 1 103 ? -26.863 -0.712 8.395 1.00 50.12 103 GLY A N 1
ATOM 811 C CA . GLY A 1 103 ? -25.596 -1.412 8.623 1.00 50.12 103 GLY A CA 1
ATOM 812 C C . GLY A 1 103 ? -25.601 -2.899 8.267 1.00 50.12 103 GLY A C 1
ATOM 813 O O . GLY A 1 103 ? -26.535 -3.621 8.612 1.00 50.12 103 GLY A O 1
ATOM 814 N N . TYR A 1 104 ? -24.533 -3.339 7.595 1.00 52.97 104 TYR A N 1
ATOM 815 C CA . TYR A 1 104 ? -24.235 -4.749 7.354 1.00 52.97 104 TYR A CA 1
ATOM 816 C C . TYR A 1 104 ? -24.418 -5.529 8.662 1.00 52.97 104 TYR A C 1
ATOM 818 O O . TYR A 1 104 ? -23.630 -5.379 9.595 1.00 52.97 104 TYR A O 1
ATOM 826 N N . SER A 1 105 ? -25.498 -6.308 8.747 1.00 47.84 105 SER A N 1
ATOM 827 C CA . SER A 1 105 ? -25.726 -7.244 9.840 1.00 47.84 105 SER A CA 1
ATOM 828 C C . SER A 1 105 ? -24.681 -8.353 9.755 1.00 47.84 105 SER A C 1
ATOM 830 O O . SER A 1 105 ? -24.494 -8.915 8.673 1.00 47.84 105 SER A O 1
ATOM 832 N N . GLU A 1 106 ? -24.026 -8.592 10.892 1.00 46.97 106 GLU A N 1
ATOM 833 C CA . GLU A 1 106 ? -22.953 -9.570 11.143 1.00 46.97 106 GLU A CA 1
ATOM 834 C C . GLU A 1 106 ? -23.176 -10.962 10.533 1.00 46.97 106 GLU A C 1
ATOM 836 O O . GLU A 1 106 ? -24.326 -11.463 10.555 1.00 46.97 106 GLU A O 1
#

Foldseek 3Di:
DDPVVLVVLLQVLQVVLCVVQVDGDDWDKDWDFDDDDVVVPADVVHDIDIDTDDDDDVVRDDPVSHVVSVVSSVVVSCVVVVPPDDDDDDDDDDDDDDDPDDDDDD

Secondary structure (DSSP, 8-state):
--HHHHHHHHHHHHHHHHHHHSPPPP-EEEEEEE---GGGTPPTT-EEEEEEE----TTT--HHHHHHHHHHHHHHHHHHTT-S----------------S-----

Radius of gyration: 16.38 Å; chains: 1; bounding box: 51×28×38 Å

pLDDT: mean 91.29, std 10.91, range [46.97, 98.69]

Sequence (106 aa):
MDYGKFVALFQRISEEEKNKSGVWITAVITPSRLAYRHSAGCPIGGEYAYTLTGSCNTEFASVDDYVPALKRVLAKLKDELRQVTFTLEIIPAHLVFYNDEPGYSE